Protein AF-A0A7V3I889-F1 (afdb_monomer)

Radius of gyration: 30.95 Å; Cα contacts (8 Å, |Δi|>4): 129; chains: 1; bounding box: 54×37×101 Å

pLDDT: mean 83.66, std 22.17, range [33.84, 98.81]

Mean predicted aligned error: 11.88 Å

Sequence (131 aa):
MIEKWLVLVAAGSLAAGACGRCAADSSVRYLRYKEGFVLELVKRVPGILNSQDPKTGRFGTGIWIVNDQHPMFALAVAWATKSSDNPYYHSHKVLDAIMAAGDALIEDADADGRWEFRKKDGSTWGQIYQP

Foldseek 3Di:
DDDDDDDDDDDDDDDDDPPVDPPPPPDPDPPCPVVVVLLVLQVCVVVLLVQADPVQLFHDDAPGDLCSLVSLVSLVCLCCDDDPSRPNPVPPSSVVSSVSSVVNQVVQADPVRWHFGADNVGDTDGTDNDD

Solvent-accessible surface area (backbone atoms only — not comparable to full-atom values): 8320 Å² total; per-residue (Å²): 135,88,76,89,90,86,85,84,88,82,87,83,87,83,88,83,78,90,70,74,78,83,69,78,86,85,75,87,66,80,78,56,49,64,60,56,46,47,52,56,49,54,70,43,48,64,61,55,61,71,50,37,40,91,87,58,27,39,37,69,73,82,63,79,39,60,69,40,47,56,65,41,55,58,45,49,50,43,29,70,43,84,50,97,78,33,89,39,42,75,29,63,75,51,50,54,52,39,50,34,33,49,52,39,50,61,71,64,31,47,98,87,66,28,29,68,45,52,46,82,86,72,52,72,79,52,76,38,88,62,114

Structure (mmCIF, N/CA/C/O backbone):
data_AF-A0A7V3I889-F1
#
_entry.id   AF-A0A7V3I889-F1
#
loop_
_atom_site.group_PDB
_atom_site.id
_atom_site.type_symbol
_atom_site.label_atom_id
_atom_site.label_alt_id
_atom_site.label_comp_id
_atom_site.label_asym_id
_atom_site.label_entity_id
_atom_site.label_seq_id
_atom_site.pdbx_PDB_ins_code
_atom_site.Cartn_x
_atom_site.Cartn_y
_atom_site.Cartn_z
_atom_site.occupancy
_atom_site.B_iso_or_equiv
_atom_site.auth_seq_id
_atom_site.auth_comp_id
_atom_site.auth_asym_id
_atom_site.auth_atom_id
_atom_site.pdbx_PDB_model_num
ATOM 1 N N . MET A 1 1 ? -33.506 6.669 84.843 1.00 36.41 1 MET A N 1
ATOM 2 C CA . MET A 1 1 ? -32.278 6.099 85.438 1.00 36.41 1 MET A CA 1
ATOM 3 C C . MET A 1 1 ? -31.172 6.306 84.415 1.00 36.41 1 MET A C 1
ATOM 5 O O . MET A 1 1 ? -31.279 5.725 83.349 1.00 36.41 1 MET A O 1
ATOM 9 N N . ILE A 1 2 ? -30.456 7.434 84.510 1.00 36.00 2 ILE A N 1
ATOM 10 C CA . ILE A 1 2 ? -29.100 7.571 85.104 1.00 36.00 2 ILE A CA 1
ATOM 11 C C . ILE A 1 2 ? -28.049 6.972 84.158 1.00 36.00 2 ILE A C 1
ATOM 13 O O . ILE A 1 2 ? -28.189 5.812 83.812 1.00 36.00 2 ILE A O 1
ATOM 17 N N . GLU A 1 3 ? -26.946 7.590 83.739 1.00 38.38 3 GLU A N 1
ATOM 18 C CA . GLU A 1 3 ? -26.351 8.938 83.724 1.00 38.38 3 GLU A CA 1
ATOM 19 C C . GLU A 1 3 ? -24.996 8.752 82.980 1.00 38.38 3 GLU A C 1
ATOM 21 O O . GLU A 1 3 ? -24.364 7.723 83.195 1.00 38.38 3 GLU A O 1
ATOM 26 N N . LYS A 1 4 ? -24.534 9.775 82.229 1.00 42.62 4 LYS A N 1
ATOM 27 C CA . LYS A 1 4 ? -23.117 10.205 82.028 1.00 42.62 4 LYS A CA 1
ATOM 28 C C . LYS A 1 4 ? -22.143 9.215 81.324 1.00 42.62 4 LYS A C 1
ATOM 30 O O . LYS A 1 4 ? -22.122 8.028 81.591 1.00 42.62 4 LYS A O 1
ATOM 35 N N . TRP A 1 5 ? -21.280 9.625 80.388 1.00 44.03 5 TRP A N 1
ATOM 36 C CA . TRP A 1 5 ? -20.281 10.688 80.531 1.00 44.03 5 TRP A CA 1
ATOM 37 C C . TRP A 1 5 ? -19.866 11.356 79.214 1.00 44.03 5 TRP A C 1
ATOM 39 O O . TRP A 1 5 ? -19.775 10.744 78.154 1.00 44.03 5 TRP A O 1
ATOM 49 N N . LEU A 1 6 ? -19.549 12.635 79.376 1.00 43.53 6 LEU A N 1
ATOM 50 C CA . LEU A 1 6 ? -18.974 13.595 78.450 1.00 43.53 6 LEU A CA 1
ATOM 51 C C . LEU A 1 6 ? -17.567 13.924 78.979 1.00 43.53 6 LEU A C 1
ATOM 53 O O . LEU A 1 6 ? -17.480 14.311 80.140 1.00 43.53 6 LEU A O 1
ATOM 57 N N . VAL A 1 7 ? -16.503 13.805 78.175 1.00 43.03 7 VAL A N 1
ATOM 58 C CA . VAL A 1 7 ? -15.194 14.475 78.391 1.00 43.03 7 VAL A CA 1
ATOM 59 C C . VAL A 1 7 ? -14.560 14.684 77.002 1.00 43.03 7 VAL A C 1
ATOM 61 O O . VAL A 1 7 ? -14.305 13.713 76.301 1.00 43.03 7 VAL A O 1
ATOM 64 N N . LEU A 1 8 ? -14.608 15.882 76.412 1.00 36.41 8 LEU A N 1
ATOM 65 C CA . LEU A 1 8 ? -13.705 17.044 76.548 1.00 36.41 8 LEU A CA 1
ATOM 66 C C . LEU A 1 8 ? -12.294 16.876 75.939 1.00 36.41 8 LEU A C 1
ATOM 68 O O . LEU A 1 8 ? -11.433 16.178 76.457 1.00 36.41 8 LEU A O 1
ATOM 72 N N . VAL A 1 9 ? -12.137 17.600 74.825 1.00 42.00 9 VAL A N 1
ATOM 73 C CA . VAL A 1 9 ? -10.972 18.252 74.198 1.00 42.00 9 VAL A CA 1
ATOM 74 C C . VAL A 1 9 ? -9.631 18.183 74.942 1.00 42.00 9 VAL A C 1
ATOM 76 O O . VAL A 1 9 ? -9.509 18.660 76.066 1.00 42.00 9 VAL A O 1
ATOM 79 N N . ALA A 1 10 ? -8.584 17.805 74.202 1.00 38.16 10 ALA A N 1
ATOM 80 C CA . ALA A 1 10 ? -7.236 18.334 74.390 1.00 38.16 10 ALA A CA 1
ATOM 81 C C . ALA A 1 10 ? -6.737 18.924 73.060 1.00 38.16 10 ALA A C 1
ATOM 83 O O . ALA A 1 10 ? -6.537 18.216 72.074 1.00 38.16 10 ALA A O 1
ATOM 84 N N . ALA A 1 11 ? -6.580 20.246 73.041 1.00 41.66 11 ALA A N 1
ATOM 85 C CA . ALA A 1 11 ? -5.790 20.969 72.059 1.00 41.66 11 ALA A CA 1
ATOM 86 C C . ALA A 1 11 ? -4.302 20.830 72.415 1.00 41.66 11 ALA A C 1
ATOM 88 O O . ALA A 1 11 ? -3.962 20.891 73.596 1.00 41.66 11 ALA A O 1
ATOM 89 N N . GLY A 1 12 ? -3.416 20.719 71.420 1.00 33.84 12 GLY A N 1
ATOM 90 C CA . GLY A 1 12 ? -1.988 20.929 71.669 1.00 33.84 12 GLY A CA 1
ATOM 91 C C . GLY A 1 12 ? -1.002 20.282 70.700 1.00 33.84 12 GLY A C 1
ATOM 92 O O . GLY A 1 12 ? -0.444 19.241 71.005 1.00 33.84 12 GLY A O 1
ATOM 93 N N . SER A 1 13 ? -0.674 21.042 69.652 1.00 40.75 13 SER A N 1
ATOM 94 C CA . SER A 1 13 ? 0.701 21.374 69.237 1.00 40.75 13 SER A CA 1
ATOM 95 C C . SER A 1 13 ? 1.572 20.458 68.349 1.00 40.75 13 SER A C 1
ATOM 97 O O . SER A 1 13 ? 1.946 19.348 68.702 1.00 40.75 13 SER A O 1
ATOM 99 N N . LEU A 1 14 ? 2.060 21.139 67.294 1.00 39.19 14 LEU A N 1
ATOM 100 C CA . LEU A 1 14 ? 3.416 21.152 66.711 1.00 39.19 14 LEU A CA 1
ATOM 101 C C . LEU A 1 14 ? 3.725 20.276 65.481 1.00 39.19 14 LEU A C 1
ATOM 103 O O . LEU A 1 14 ? 4.182 19.146 65.562 1.00 39.19 14 LEU A O 1
ATOM 107 N N . ALA A 1 15 ? 3.546 20.929 64.326 1.00 44.69 15 ALA A N 1
ATOM 108 C CA . ALA A 1 15 ? 4.579 21.231 63.328 1.00 44.69 15 ALA A CA 1
ATOM 109 C C . ALA A 1 15 ? 5.558 20.121 62.900 1.00 44.69 15 ALA A C 1
ATOM 111 O O . ALA A 1 15 ? 6.488 19.799 63.627 1.00 44.69 15 ALA A O 1
ATOM 112 N N . ALA A 1 16 ? 5.488 19.735 61.621 1.00 41.25 16 ALA A N 1
ATOM 113 C CA . ALA A 1 16 ? 6.670 19.640 60.759 1.00 41.25 16 ALA A CA 1
ATOM 114 C C . ALA A 1 16 ? 6.262 19.484 59.285 1.00 41.25 16 ALA A C 1
ATOM 116 O O . ALA A 1 16 ? 5.572 18.543 58.911 1.00 41.25 16 ALA A O 1
ATOM 117 N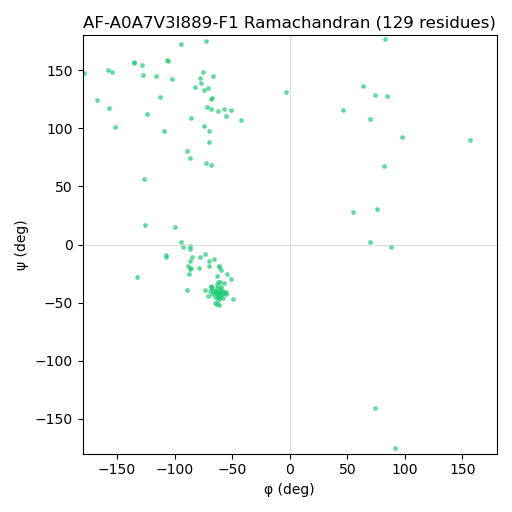 N . GLY A 1 17 ? 6.762 20.389 58.442 1.00 44.84 17 GLY A N 1
ATOM 118 C CA . GLY A 1 17 ? 7.111 20.048 57.066 1.00 44.84 17 GLY A CA 1
ATOM 119 C C . GLY A 1 17 ? 5.981 20.029 56.044 1.00 44.84 17 GLY A C 1
ATOM 120 O O . GLY A 1 17 ? 5.748 19.009 55.403 1.00 44.84 17 GLY A O 1
ATOM 121 N N . ALA A 1 18 ? 5.403 21.193 55.743 1.00 49.72 18 ALA A N 1
ATOM 122 C CA . ALA A 1 18 ? 4.924 21.448 54.386 1.00 49.72 18 ALA A CA 1
ATOM 123 C C . ALA A 1 18 ? 6.135 21.566 53.436 1.00 49.72 18 ALA A C 1
ATOM 125 O O . ALA A 1 18 ? 6.445 22.634 52.921 1.00 49.72 18 ALA A O 1
ATOM 126 N N . CYS A 1 19 ? 6.846 20.458 53.209 1.00 43.41 19 CYS A N 1
ATOM 127 C CA . CYS A 1 19 ? 7.637 20.285 52.000 1.00 43.41 19 CYS A CA 1
ATOM 128 C C . CYS A 1 19 ? 6.674 19.703 50.965 1.00 43.41 19 CYS A C 1
ATOM 130 O O . CYS A 1 19 ? 6.632 18.499 50.707 1.00 43.41 19 CYS A O 1
ATOM 132 N N . GLY A 1 20 ? 5.791 20.573 50.466 1.00 45.19 20 GLY A N 1
ATOM 133 C CA . GLY A 1 20 ? 4.980 20.275 49.299 1.00 45.19 20 GLY A CA 1
ATOM 134 C C . GLY A 1 20 ? 5.939 19.900 48.182 1.00 45.19 20 GLY A C 1
ATOM 135 O O . GLY A 1 20 ? 6.738 20.721 47.744 1.00 45.19 20 GLY A O 1
ATOM 136 N N . ARG A 1 21 ? 5.913 18.620 47.815 1.00 48.75 21 ARG A N 1
ATOM 137 C CA . ARG A 1 21 ? 6.711 18.013 46.755 1.00 48.75 21 ARG A CA 1
ATOM 138 C C . ARG A 1 21 ? 6.758 18.935 45.535 1.00 48.75 21 ARG A C 1
ATOM 140 O O . ARG A 1 21 ? 5.803 18.982 44.767 1.00 48.75 21 ARG A O 1
ATOM 147 N N . CYS A 1 22 ? 7.903 19.563 45.289 1.00 46.38 22 CYS A N 1
ATOM 148 C CA . CYS A 1 22 ? 8.313 19.901 43.933 1.00 46.38 22 CYS A CA 1
ATOM 149 C C . CYS A 1 22 ? 8.721 18.589 43.250 1.00 46.38 22 CYS A C 1
ATOM 151 O O . CYS A 1 22 ? 9.900 18.311 43.053 1.00 46.38 22 CYS A O 1
ATOM 153 N N . ALA A 1 23 ? 7.741 17.730 42.961 1.00 52.78 23 ALA A N 1
ATOM 154 C CA . ALA A 1 23 ? 7.938 16.680 41.980 1.00 52.78 23 ALA A CA 1
ATOM 155 C C . ALA A 1 23 ? 7.898 17.382 40.625 1.00 52.78 23 ALA A C 1
ATOM 157 O O . ALA A 1 23 ? 6.837 17.791 40.160 1.00 52.78 23 ALA A O 1
ATOM 158 N N . ALA A 1 24 ? 9.076 17.604 40.050 1.00 49.84 24 ALA A N 1
ATOM 159 C CA . ALA A 1 24 ? 9.201 18.015 38.667 1.00 49.84 24 ALA A CA 1
ATOM 160 C C . ALA A 1 24 ? 8.385 17.045 37.796 1.00 49.84 24 ALA A C 1
ATOM 162 O O . ALA A 1 24 ? 8.676 15.848 37.760 1.00 49.84 24 ALA A O 1
ATOM 163 N N . ASP A 1 25 ? 7.346 17.557 37.133 1.00 53.47 25 ASP A N 1
ATOM 164 C CA . ASP A 1 25 ? 6.580 16.820 36.134 1.00 53.47 25 ASP A CA 1
ATOM 165 C C . ASP A 1 25 ? 7.448 16.625 34.886 1.00 53.47 25 ASP A C 1
ATOM 167 O O . ASP A 1 25 ? 7.475 17.439 33.965 1.00 53.47 25 ASP A O 1
ATOM 171 N N . SER A 1 26 ? 8.216 15.543 34.887 1.00 54.47 26 SER A N 1
ATOM 172 C CA . SER A 1 26 ? 8.953 15.046 33.726 1.00 54.47 26 SER A CA 1
ATOM 173 C C . SER A 1 26 ? 8.224 13.880 33.045 1.00 54.47 26 SER A C 1
ATOM 175 O O . SER A 1 26 ? 8.815 13.177 32.226 1.00 54.47 26 SER A O 1
ATOM 177 N N . SER A 1 27 ? 6.938 13.660 33.360 1.00 54.75 27 SER A N 1
ATOM 178 C CA . SER A 1 27 ? 6.250 12.391 33.086 1.00 54.75 27 SER A CA 1
ATOM 179 C C . SER A 1 27 ? 5.219 12.391 31.947 1.00 54.75 27 SER A C 1
ATOM 181 O O . SER A 1 27 ? 4.808 11.310 31.531 1.00 54.75 27 SER A O 1
ATOM 183 N N . VAL A 1 28 ? 4.818 13.526 31.353 1.00 54.16 28 VAL A N 1
ATOM 184 C CA . VAL A 1 28 ? 3.613 13.533 30.481 1.00 54.16 28 VAL A CA 1
ATOM 185 C C . VAL A 1 28 ? 3.818 14.111 29.072 1.00 54.16 28 VAL A C 1
ATOM 187 O O . VAL A 1 28 ? 3.091 14.995 28.627 1.00 54.16 28 VAL A O 1
ATOM 190 N N . ARG A 1 29 ? 4.763 13.574 28.290 1.00 54.22 29 ARG A N 1
ATOM 191 C CA . ARG A 1 29 ? 4.696 13.693 26.806 1.00 54.22 29 ARG A CA 1
ATOM 192 C C . ARG A 1 29 ? 4.946 12.397 26.048 1.00 54.22 29 ARG A C 1
ATOM 194 O O . ARG A 1 29 ? 4.385 12.217 24.974 1.00 54.22 29 ARG A O 1
ATOM 201 N N . TYR A 1 30 ? 5.721 11.472 26.606 1.00 53.47 30 TYR A N 1
ATOM 202 C CA . TYR A 1 30 ? 6.128 10.264 25.882 1.00 53.47 30 TYR A CA 1
ATOM 203 C C . TYR A 1 30 ? 5.035 9.177 25.815 1.00 53.47 30 TYR A C 1
ATOM 205 O O . TYR A 1 30 ? 5.056 8.333 24.924 1.00 53.47 30 TYR A O 1
ATOM 213 N N . LEU A 1 31 ? 4.036 9.219 26.707 1.00 55.50 31 LEU A N 1
ATOM 214 C CA . LEU A 1 31 ? 2.983 8.193 26.792 1.00 55.50 31 LEU A CA 1
ATOM 215 C C . LEU A 1 31 ? 1.780 8.435 25.858 1.00 55.50 31 LEU A C 1
ATOM 217 O O . LEU A 1 31 ? 1.106 7.482 25.494 1.00 55.50 31 LEU A O 1
ATOM 221 N N . ARG A 1 32 ? 1.554 9.673 25.393 1.00 66.50 32 ARG A N 1
ATOM 222 C CA . ARG A 1 32 ? 0.433 10.035 24.491 1.00 66.50 32 ARG A CA 1
ATOM 223 C C . ARG A 1 32 ? 0.742 9.833 23.004 1.00 66.50 32 ARG A C 1
ATOM 225 O O . ARG A 1 32 ? -0.157 9.891 22.170 1.00 66.50 32 ARG A O 1
ATOM 232 N N . TYR A 1 33 ? 2.016 9.651 22.643 1.00 80.69 33 TYR A N 1
ATOM 233 C CA . TYR A 1 33 ? 2.421 9.608 21.235 1.00 80.69 33 TYR A CA 1
ATOM 234 C C . TYR A 1 33 ? 1.796 8.422 20.498 1.00 80.69 33 TYR A C 1
ATOM 236 O O . TYR A 1 33 ? 1.323 8.585 19.381 1.00 80.69 33 TYR A O 1
ATOM 244 N N . LYS A 1 34 ? 1.748 7.243 21.132 1.00 80.44 34 LYS A N 1
ATOM 245 C CA . LYS A 1 34 ? 1.188 6.032 20.513 1.00 80.44 34 LYS A CA 1
ATOM 246 C C . LYS A 1 34 ? -0.306 6.174 20.214 1.00 80.44 34 LYS A C 1
ATOM 248 O O . LYS A 1 34 ? -0.747 5.769 19.147 1.00 80.44 34 LYS A O 1
ATOM 253 N N . GLU A 1 35 ? -1.060 6.784 21.122 1.00 81.94 35 GLU A N 1
ATOM 254 C CA . GLU A 1 35 ? -2.498 7.042 20.960 1.00 81.94 35 GLU A CA 1
ATOM 255 C C . GLU A 1 35 ? -2.744 8.025 19.807 1.00 81.94 35 GLU A C 1
ATOM 257 O O . GLU A 1 35 ? -3.496 7.730 18.878 1.00 81.94 35 GLU A O 1
ATOM 262 N N . GLY A 1 36 ? -2.031 9.159 19.808 1.00 89.56 36 GLY A N 1
ATOM 263 C CA . GLY A 1 36 ? -2.097 10.130 18.714 1.00 89.56 36 GLY A CA 1
ATOM 264 C C . GLY A 1 36 ? -1.654 9.540 17.372 1.00 89.56 36 GLY A C 1
ATOM 265 O O . GLY A 1 36 ? -2.270 9.810 16.344 1.00 89.56 36 GLY A O 1
ATOM 266 N N . PHE A 1 37 ? -0.632 8.684 17.380 1.00 92.19 37 PHE A N 1
ATOM 267 C CA . PHE A 1 37 ? -0.152 7.986 16.192 1.00 92.19 37 PHE A CA 1
ATOM 268 C C . PHE A 1 37 ? -1.220 7.065 15.594 1.00 92.19 37 PHE A C 1
ATOM 270 O O . PHE A 1 37 ? -1.426 7.109 14.385 1.00 92.19 37 PHE A O 1
ATOM 277 N N . VAL A 1 38 ? -1.924 6.269 16.408 1.00 94.38 38 VAL A N 1
ATOM 278 C CA . VAL A 1 38 ? -2.986 5.373 15.915 1.00 94.38 38 VAL A CA 1
ATOM 279 C C . VAL A 1 38 ? -4.106 6.169 15.247 1.00 94.38 38 VAL A C 1
ATOM 281 O O . VAL A 1 38 ? -4.535 5.808 14.153 1.00 94.38 38 VAL A O 1
ATOM 284 N N . LEU A 1 39 ? -4.531 7.284 15.847 1.00 95.12 39 LEU A N 1
ATOM 285 C CA . LEU A 1 39 ? -5.552 8.153 15.257 1.00 95.12 39 LEU A CA 1
ATOM 286 C C . LEU A 1 39 ? -5.114 8.715 13.898 1.00 95.12 39 LEU A C 1
ATOM 288 O O . LEU A 1 39 ? -5.883 8.689 12.936 1.00 95.12 39 LEU A O 1
ATOM 292 N N . GLU A 1 40 ? -3.877 9.200 13.793 1.00 96.00 40 GLU A N 1
ATOM 293 C CA . GLU A 1 40 ? -3.341 9.724 12.532 1.00 96.00 40 GLU A CA 1
ATOM 294 C C . GLU A 1 40 ? -3.123 8.629 11.479 1.00 96.00 40 GLU A C 1
ATOM 296 O O . GLU A 1 40 ? -3.373 8.856 10.293 1.00 96.00 40 GLU A O 1
ATOM 301 N N . LEU A 1 41 ? -2.721 7.427 11.897 1.00 97.00 41 LEU A N 1
ATOM 302 C CA . LEU A 1 41 ? -2.602 6.267 11.020 1.00 97.00 41 LEU A CA 1
ATOM 303 C C . LEU A 1 41 ? -3.962 5.905 10.416 1.00 97.00 41 LEU A C 1
ATOM 305 O O . LEU A 1 41 ? -4.094 5.839 9.194 1.00 97.00 41 LEU A O 1
ATOM 309 N N . VAL A 1 42 ? -4.986 5.743 11.258 1.00 98.00 42 VAL A N 1
ATOM 310 C CA . VAL A 1 42 ? -6.356 5.385 10.854 1.00 98.00 42 VAL A CA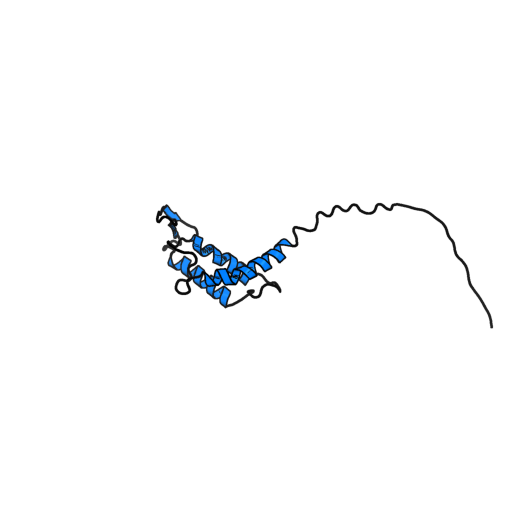 1
ATOM 311 C C . VAL A 1 42 ? -6.926 6.388 9.854 1.00 98.00 42 VAL A C 1
ATOM 313 O O . VAL A 1 42 ? -7.525 5.982 8.856 1.00 98.00 42 VAL A O 1
ATOM 316 N N . LYS A 1 43 ? -6.687 7.690 10.060 1.00 98.31 43 LYS A N 1
ATOM 317 C CA . LYS A 1 43 ? -7.103 8.746 9.122 1.00 98.31 43 LYS A CA 1
ATOM 318 C C . LYS A 1 43 ? -6.475 8.598 7.732 1.00 98.31 43 LYS A C 1
ATOM 320 O O . LYS A 1 43 ? -7.103 8.973 6.745 1.00 98.31 43 LYS A O 1
ATOM 325 N N . ARG A 1 44 ? -5.249 8.074 7.635 1.00 98.25 44 ARG A N 1
ATOM 326 C CA . ARG A 1 44 ? -4.507 7.952 6.367 1.00 98.25 44 ARG A CA 1
ATOM 327 C C . ARG A 1 44 ? -4.802 6.669 5.598 1.00 98.25 44 ARG A C 1
ATOM 329 O O . ARG A 1 44 ? -4.671 6.682 4.375 1.00 98.25 44 ARG A O 1
ATOM 336 N N . VAL A 1 45 ? -5.225 5.595 6.271 1.00 98.62 45 VAL A N 1
ATOM 337 C CA . VAL A 1 45 ? -5.487 4.285 5.640 1.00 98.62 45 VAL A CA 1
ATOM 338 C C . VAL A 1 45 ? -6.370 4.381 4.384 1.00 98.62 45 VAL A C 1
ATOM 340 O O . VAL A 1 45 ? -5.959 3.828 3.366 1.00 98.62 45 VAL A O 1
ATOM 343 N N . PRO A 1 46 ? -7.510 5.107 4.359 1.00 98.69 46 PRO A N 1
ATOM 344 C CA . PRO A 1 46 ? -8.322 5.220 3.143 1.00 98.69 46 PRO A CA 1
ATOM 345 C C . PRO A 1 46 ? -7.564 5.812 1.953 1.00 98.69 46 PRO A C 1
ATOM 347 O O . PRO A 1 46 ? -7.713 5.338 0.831 1.00 98.69 46 PRO A O 1
ATOM 350 N N . GLY A 1 47 ? -6.731 6.828 2.196 1.00 98.56 47 GLY A N 1
ATOM 351 C CA . GLY A 1 47 ? -5.919 7.455 1.154 1.00 98.56 47 GLY A CA 1
ATOM 352 C C . GLY A 1 47 ? -4.859 6.506 0.604 1.00 98.56 47 GLY A C 1
ATOM 353 O O . GLY A 1 47 ? -4.663 6.452 -0.606 1.00 98.56 47 GLY A O 1
ATOM 354 N N . ILE A 1 48 ? -4.230 5.717 1.480 1.00 98.50 48 ILE A N 1
ATOM 355 C CA . ILE A 1 48 ? -3.260 4.698 1.070 1.00 98.50 48 ILE A CA 1
ATOM 356 C C . ILE A 1 48 ? -3.953 3.635 0.215 1.00 98.50 48 ILE A C 1
ATOM 358 O O . ILE A 1 48 ? -3.517 3.398 -0.906 1.00 98.50 48 ILE A O 1
ATOM 362 N N . LEU A 1 49 ? -5.068 3.064 0.684 1.00 98.69 49 LEU A N 1
ATOM 363 C CA . LEU A 1 49 ? -5.820 2.049 -0.065 1.00 98.69 49 LEU A CA 1
ATOM 364 C C . LEU A 1 49 ? -6.258 2.555 -1.447 1.00 98.69 49 LEU A C 1
ATOM 366 O O . LEU A 1 49 ? -6.144 1.832 -2.427 1.00 98.69 49 LEU A O 1
ATOM 370 N N . ASN A 1 50 ? -6.714 3.806 -1.542 1.00 98.44 50 ASN A N 1
ATOM 371 C CA . ASN A 1 50 ? -7.142 4.400 -2.812 1.00 98.44 50 ASN A CA 1
ATOM 372 C C . ASN A 1 50 ? -5.987 4.685 -3.787 1.00 98.44 50 ASN A C 1
ATOM 374 O O . ASN A 1 50 ? -6.238 4.888 -4.971 1.00 98.44 50 ASN A O 1
ATOM 378 N N . SER A 1 51 ? -4.744 4.749 -3.299 1.00 98.31 51 SER A N 1
ATOM 379 C CA . SER A 1 51 ? -3.556 4.944 -4.140 1.00 98.31 51 SER A CA 1
ATOM 380 C C 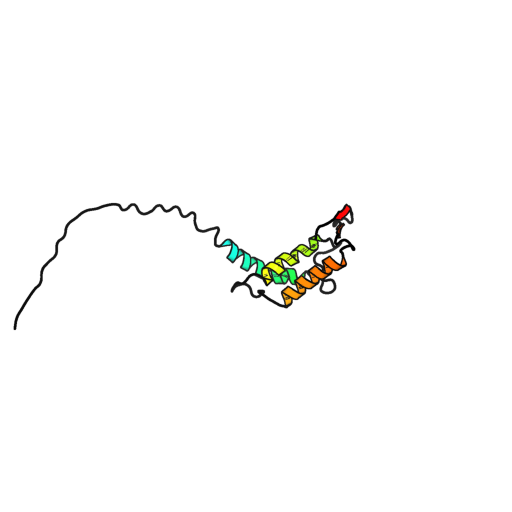. SER A 1 51 ? -3.005 3.651 -4.742 1.00 98.31 51 SER A C 1
ATOM 382 O O . SER A 1 51 ? -2.134 3.722 -5.606 1.00 98.31 51 SER A O 1
ATOM 384 N N . GLN A 1 52 ? -3.483 2.488 -4.287 1.00 98.56 52 GLN A N 1
ATOM 385 C CA . GLN A 1 52 ? -3.075 1.204 -4.843 1.00 98.56 52 GLN A CA 1
ATOM 386 C C . GLN A 1 52 ? -3.736 0.992 -6.205 1.00 98.56 52 GLN A C 1
ATOM 388 O O . GLN A 1 52 ? -4.948 1.161 -6.348 1.00 98.56 52 GLN A O 1
ATOM 393 N N . ASP A 1 53 ? -2.959 0.567 -7.196 1.00 98.06 53 ASP A N 1
ATOM 394 C CA . ASP A 1 53 ? -3.506 0.042 -8.438 1.00 98.06 53 ASP A CA 1
ATOM 395 C C . ASP A 1 53 ? -4.201 -1.304 -8.149 1.00 98.06 53 ASP A C 1
ATOM 397 O O . ASP A 1 53 ? -3.534 -2.270 -7.761 1.00 98.06 53 ASP A O 1
ATOM 401 N N . PRO A 1 54 ? -5.527 -1.416 -8.351 1.00 96.38 54 PRO A N 1
ATOM 402 C CA . PRO A 1 54 ? -6.278 -2.621 -8.010 1.00 96.38 54 PRO A CA 1
ATOM 403 C C . PRO A 1 54 ? -5.971 -3.819 -8.919 1.00 96.38 54 PRO A C 1
ATOM 405 O O . PRO A 1 54 ? -6.381 -4.931 -8.601 1.00 96.38 54 PRO A O 1
ATOM 408 N N . LYS A 1 55 ? -5.311 -3.614 -10.065 1.00 96.75 55 LYS A N 1
ATOM 409 C CA . LYS A 1 55 ? -4.958 -4.692 -10.998 1.00 96.75 55 LYS A CA 1
ATOM 410 C C . LYS A 1 55 ? -3.610 -5.311 -10.677 1.00 96.75 55 LYS A C 1
ATOM 412 O O . LYS A 1 55 ? -3.449 -6.511 -10.846 1.00 96.75 55 LYS A O 1
ATOM 417 N N . THR A 1 56 ? -2.649 -4.483 -10.281 1.00 97.56 56 THR A N 1
ATOM 418 C CA . THR A 1 56 ? -1.254 -4.908 -10.093 1.00 97.56 56 THR A CA 1
ATOM 419 C C . THR A 1 56 ? -0.850 -4.982 -8.626 1.00 97.56 56 THR A C 1
ATOM 421 O O . THR A 1 56 ? 0.242 -5.443 -8.329 1.00 97.56 56 THR A O 1
ATOM 424 N N . GLY A 1 57 ? -1.670 -4.463 -7.705 1.00 98.12 57 GLY A N 1
ATOM 425 C CA . GLY A 1 57 ? -1.298 -4.315 -6.298 1.00 98.12 57 GLY A CA 1
ATOM 426 C C . GLY A 1 57 ? -0.225 -3.248 -6.059 1.00 98.12 57 GLY A C 1
ATOM 427 O O . GLY A 1 57 ? 0.190 -3.040 -4.918 1.00 98.12 57 GLY A O 1
ATOM 428 N N . ARG A 1 58 ? 0.226 -2.549 -7.111 1.00 98.25 58 ARG A N 1
ATOM 429 C CA . ARG A 1 58 ? 1.311 -1.573 -7.031 1.00 98.25 58 ARG A CA 1
ATOM 430 C C . ARG A 1 58 ? 0.860 -0.256 -6.426 1.00 98.25 58 ARG A C 1
ATOM 432 O O . ARG A 1 58 ? -0.200 0.269 -6.747 1.00 98.25 58 ARG A O 1
ATOM 439 N N . PHE A 1 59 ? 1.717 0.301 -5.585 1.00 98.38 59 PHE A N 1
ATOM 440 C CA . PHE A 1 59 ? 1.648 1.695 -5.167 1.00 98.38 59 PHE A CA 1
ATOM 441 C C . PHE A 1 59 ? 2.553 2.569 -6.046 1.00 98.38 59 PHE A C 1
ATOM 443 O O . PHE A 1 59 ? 3.347 2.070 -6.845 1.00 98.38 59 PHE A O 1
ATOM 450 N N . GLY A 1 60 ? 2.460 3.886 -5.857 1.00 95.69 60 GLY A N 1
ATOM 451 C CA . GLY A 1 60 ? 3.284 4.863 -6.562 1.00 95.69 60 GLY A CA 1
ATOM 452 C C . GLY A 1 60 ? 2.753 5.223 -7.950 1.00 95.69 60 GLY A C 1
ATOM 453 O O . GLY A 1 60 ? 1.736 4.724 -8.420 1.00 95.69 60 GLY A O 1
ATOM 454 N N . THR A 1 61 ? 3.441 6.156 -8.602 1.00 94.06 61 THR A N 1
ATOM 455 C CA . THR A 1 61 ? 3.079 6.663 -9.933 1.00 94.06 61 THR A CA 1
ATOM 456 C C . THR A 1 61 ? 4.311 6.761 -10.827 1.00 94.06 61 THR A C 1
ATOM 458 O O . THR A 1 61 ? 5.433 6.931 -10.333 1.00 94.06 61 THR A O 1
ATOM 461 N N . GLY A 1 62 ? 4.097 6.734 -12.145 1.00 94.19 62 GLY A N 1
ATOM 462 C CA . GLY A 1 62 ? 5.168 6.816 -13.139 1.00 94.19 62 GLY A CA 1
ATOM 463 C C . GLY A 1 62 ? 5.970 5.518 -13.227 1.00 94.19 62 GLY A C 1
ATOM 464 O O . GLY A 1 62 ? 5.399 4.434 -13.152 1.00 94.19 62 GLY A O 1
ATOM 465 N N . ILE A 1 63 ? 7.292 5.629 -13.392 1.00 95.31 63 ILE A N 1
ATOM 466 C CA . ILE A 1 63 ? 8.198 4.472 -13.361 1.00 95.31 63 ILE A CA 1
ATOM 467 C C . ILE A 1 63 ? 8.110 3.839 -11.976 1.00 95.31 63 ILE A C 1
ATOM 469 O O . ILE A 1 63 ? 8.476 4.476 -10.989 1.00 95.31 63 ILE A O 1
ATOM 473 N N . TRP A 1 64 ? 7.609 2.613 -11.898 1.00 96.50 64 TRP A N 1
ATOM 474 C CA . TRP A 1 64 ? 7.494 1.899 -10.633 1.00 96.50 64 TRP A CA 1
ATOM 475 C C . TRP A 1 64 ? 8.879 1.489 -10.121 1.00 96.50 64 TRP A C 1
ATOM 477 O O . TRP A 1 64 ? 9.717 1.003 -10.885 1.00 96.50 64 TRP A O 1
ATOM 487 N N . ILE A 1 65 ? 9.119 1.712 -8.832 1.00 95.69 65 ILE A N 1
ATOM 488 C CA . ILE A 1 65 ? 10.336 1.302 -8.128 1.00 95.69 65 ILE A CA 1
ATOM 489 C C . ILE A 1 65 ? 9.944 0.533 -6.873 1.00 95.69 65 ILE A C 1
ATOM 491 O O . ILE A 1 65 ? 8.883 0.776 -6.307 1.00 95.69 65 ILE A O 1
ATOM 495 N N . VAL A 1 66 ? 10.829 -0.335 -6.396 1.00 95.19 66 VAL A N 1
ATOM 496 C CA . VAL A 1 66 ? 10.539 -1.229 -5.269 1.00 95.19 66 VAL A CA 1
ATOM 497 C C . VAL A 1 66 ? 10.065 -0.477 -4.009 1.00 95.19 66 VAL A C 1
ATOM 499 O O . VAL A 1 66 ? 9.007 -0.782 -3.460 1.00 95.19 66 VAL A O 1
ATOM 502 N N . ASN A 1 67 ? 10.711 0.653 -3.692 1.00 95.06 67 ASN A N 1
ATOM 503 C CA . ASN A 1 67 ? 10.340 1.531 -2.576 1.00 95.06 67 ASN A CA 1
ATOM 504 C C . ASN A 1 67 ? 8.928 2.133 -2.674 1.00 95.06 67 ASN A C 1
ATOM 506 O O . ASN A 1 67 ? 8.402 2.609 -1.663 1.00 95.06 67 ASN A O 1
ATOM 510 N N . ASP A 1 68 ? 8.302 2.160 -3.859 1.00 97.12 68 ASP A N 1
ATOM 511 C CA . ASP A 1 68 ? 6.916 2.620 -3.975 1.00 97.12 68 ASP A CA 1
ATOM 512 C C . ASP A 1 68 ? 5.980 1.765 -3.118 1.00 97.12 68 ASP A C 1
ATOM 514 O O . ASP A 1 68 ? 4.926 2.251 -2.729 1.00 97.12 68 ASP A O 1
ATOM 518 N N . GLN A 1 69 ? 6.375 0.535 -2.778 1.00 97.56 69 GLN A N 1
ATOM 519 C CA . GLN A 1 69 ? 5.593 -0.410 -1.989 1.00 97.56 69 GLN A CA 1
ATOM 520 C C . GLN A 1 69 ? 5.585 -0.153 -0.479 1.00 97.56 69 GLN A C 1
ATOM 522 O O . GLN A 1 69 ? 4.746 -0.704 0.234 1.00 97.56 69 GLN A O 1
ATOM 527 N N . HIS A 1 70 ? 6.440 0.739 0.030 1.00 97.06 70 HIS A N 1
ATOM 528 C CA . HIS A 1 70 ? 6.500 1.074 1.458 1.00 97.06 70 HIS A CA 1
ATOM 529 C C . HIS A 1 70 ? 5.158 1.454 2.125 1.00 97.06 70 HIS A C 1
ATOM 531 O O . HIS A 1 70 ? 5.013 1.178 3.322 1.00 97.06 70 HIS A O 1
ATOM 537 N N . PRO A 1 71 ? 4.152 2.049 1.442 1.00 98.12 71 PRO A N 1
ATOM 538 C CA . PRO A 1 71 ? 2.839 2.276 2.038 1.00 98.12 71 PRO A CA 1
ATOM 539 C C . PRO A 1 71 ? 2.185 1.005 2.600 1.00 98.12 71 PRO A C 1
ATOM 541 O O . PRO A 1 71 ? 1.421 1.111 3.564 1.00 98.12 71 PRO A O 1
ATOM 544 N N . MET A 1 72 ? 2.533 -0.189 2.094 1.00 98.00 72 MET A N 1
ATOM 545 C CA . MET A 1 72 ? 2.056 -1.458 2.654 1.00 98.00 72 MET A CA 1
ATOM 546 C C . MET A 1 72 ? 2.407 -1.607 4.139 1.00 98.00 72 MET A C 1
ATOM 548 O O . MET A 1 72 ? 1.628 -2.175 4.898 1.00 98.00 72 MET A O 1
ATOM 552 N N . PHE A 1 73 ? 3.544 -1.067 4.593 1.00 98.12 73 PHE A N 1
ATOM 553 C CA . PHE A 1 73 ?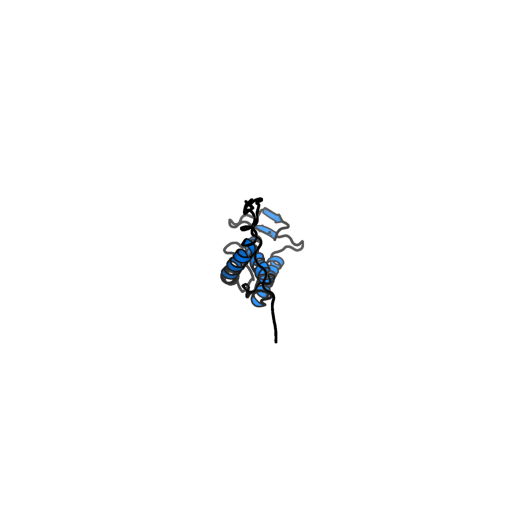 3.960 -1.190 5.990 1.00 98.12 73 PHE A CA 1
ATOM 554 C C . PHE A 1 73 ? 3.043 -0.399 6.922 1.00 98.12 73 PHE A C 1
ATOM 556 O O . PHE A 1 73 ? 2.710 -0.871 8.007 1.00 98.12 73 PHE A O 1
ATOM 563 N N . ALA A 1 74 ? 2.563 0.771 6.494 1.00 98.12 74 ALA A N 1
ATOM 564 C CA . ALA A 1 74 ? 1.564 1.517 7.255 1.00 98.12 74 ALA A CA 1
ATOM 565 C C . ALA A 1 74 ? 0.237 0.742 7.336 1.00 98.12 74 ALA A C 1
ATOM 567 O O . ALA A 1 74 ? -0.371 0.678 8.406 1.00 98.12 74 ALA A O 1
ATOM 568 N N . LEU A 1 75 ? -0.177 0.095 6.239 1.00 98.75 75 LEU A N 1
ATOM 569 C CA . LEU A 1 75 ? -1.338 -0.798 6.241 1.00 98.75 75 LEU A CA 1
ATOM 570 C C . LEU A 1 75 ? -1.132 -1.988 7.186 1.00 98.75 75 LEU A C 1
ATOM 572 O O . LEU A 1 75 ? -2.036 -2.306 7.952 1.00 98.75 75 LEU A O 1
ATOM 576 N N . ALA A 1 76 ? 0.056 -2.594 7.204 1.00 98.62 76 ALA A N 1
ATOM 577 C CA . ALA A 1 76 ? 0.383 -3.703 8.098 1.00 98.62 76 ALA A CA 1
ATOM 578 C C . ALA A 1 76 ? 0.319 -3.291 9.576 1.00 98.62 76 ALA A C 1
ATOM 580 O O . ALA A 1 76 ? -0.260 -4.010 10.392 1.00 98.62 76 ALA A O 1
ATOM 581 N N . VAL A 1 77 ? 0.823 -2.102 9.927 1.00 98.19 77 VAL A N 1
ATOM 582 C CA . VAL A 1 77 ? 0.676 -1.561 11.288 1.00 98.19 77 VAL A CA 1
ATOM 583 C C . VAL A 1 77 ? -0.799 -1.330 11.622 1.00 98.19 77 VAL A C 1
ATOM 585 O O . VAL A 1 77 ? -1.235 -1.693 12.716 1.00 98.19 77 VAL A O 1
ATOM 588 N N . ALA A 1 78 ? -1.588 -0.775 10.697 1.00 98.38 78 ALA A N 1
ATOM 589 C CA . ALA A 1 78 ? -3.023 -0.583 10.902 1.00 98.38 78 ALA A CA 1
ATOM 590 C C . ALA A 1 78 ? -3.759 -1.925 11.060 1.00 98.38 78 ALA A C 1
ATOM 592 O O . ALA A 1 78 ? -4.647 -2.044 11.897 1.00 98.38 78 ALA A O 1
ATOM 593 N N . TRP A 1 79 ? -3.364 -2.958 10.322 1.00 98.81 79 TRP A N 1
ATOM 594 C CA . TRP A 1 79 ? -3.954 -4.288 10.430 1.00 98.81 79 TRP A CA 1
ATOM 595 C C . TRP A 1 79 ? -3.609 -4.980 11.756 1.00 98.81 79 TRP A C 1
ATOM 597 O O . TRP A 1 79 ? -4.475 -5.600 12.370 1.00 98.81 79 TRP A O 1
ATOM 607 N N . ALA A 1 80 ? -2.370 -4.847 12.236 1.00 98.31 80 ALA A N 1
ATOM 608 C CA . ALA A 1 80 ? -1.874 -5.567 13.412 1.00 98.31 80 ALA A CA 1
ATOM 609 C C . ALA A 1 80 ? -2.121 -4.854 14.757 1.00 98.31 80 ALA A C 1
ATOM 611 O O . ALA A 1 80 ? -2.045 -5.480 15.816 1.00 98.31 80 ALA A O 1
ATOM 612 N N . THR A 1 81 ? -2.391 -3.545 14.760 1.00 96.62 81 THR A N 1
ATOM 613 C CA . THR A 1 81 ? -2.469 -2.767 16.008 1.00 96.62 81 THR A CA 1
ATOM 614 C C . THR A 1 81 ? -3.858 -2.829 16.635 1.00 96.62 81 THR A C 1
ATOM 616 O O . THR A 1 81 ? -4.793 -2.180 16.168 1.00 96.62 81 THR A O 1
ATOM 619 N N . LYS A 1 82 ? -3.997 -3.542 17.755 1.00 96.44 82 LYS A N 1
ATOM 620 C CA . LYS A 1 82 ? -5.242 -3.561 18.533 1.00 96.44 82 LYS A CA 1
ATOM 621 C C . LYS A 1 82 ? -5.458 -2.225 19.256 1.00 96.44 82 LYS A C 1
ATOM 623 O O . LYS A 1 82 ? -4.668 -1.858 20.120 1.00 96.44 82 LYS A O 1
ATOM 628 N N . SER A 1 83 ? -6.547 -1.528 18.940 1.00 94.94 83 SER A N 1
ATOM 629 C CA . SER A 1 83 ? -6.998 -0.309 19.626 1.00 94.94 83 SER A CA 1
ATOM 630 C C . SER A 1 83 ? -8.496 -0.109 19.394 1.00 94.94 83 SER A C 1
ATOM 632 O O . SER A 1 83 ? -9.002 -0.498 18.344 1.00 94.94 83 SER A O 1
ATOM 634 N N . SER A 1 84 ? -9.202 0.520 20.338 1.00 94.88 84 SER A N 1
ATOM 635 C CA . SER A 1 84 ? -10.601 0.935 20.148 1.00 94.88 84 SER A CA 1
ATOM 636 C C . SER A 1 84 ? -10.764 1.970 19.035 1.00 94.88 84 SER A C 1
ATOM 638 O O . SER A 1 84 ? -11.811 2.020 18.399 1.00 94.88 84 SER A O 1
ATOM 640 N N . ASP A 1 85 ? -9.721 2.760 18.777 1.00 95.31 85 ASP A N 1
ATOM 641 C CA . ASP A 1 85 ? -9.728 3.808 17.754 1.00 95.31 85 ASP A CA 1
ATOM 642 C C . ASP A 1 85 ? -9.338 3.288 16.363 1.00 95.31 85 ASP A C 1
ATOM 644 O O . ASP A 1 85 ? -9.349 4.044 15.393 1.00 95.31 85 ASP A O 1
ATOM 648 N N . ASN A 1 86 ? -8.963 2.007 16.254 1.00 97.69 86 ASN A N 1
ATOM 649 C CA . ASN A 1 86 ? -8.494 1.406 15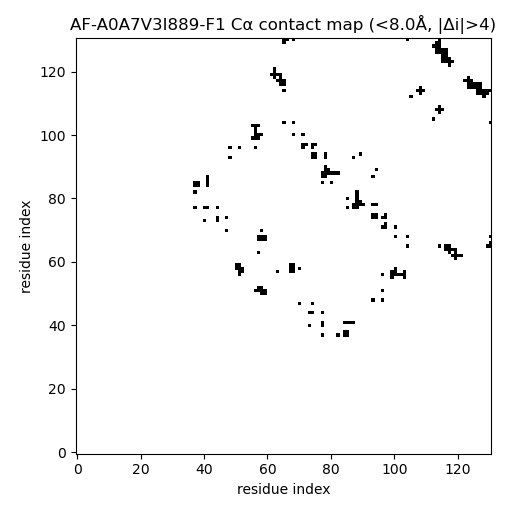.014 1.00 97.69 86 ASN A CA 1
ATOM 650 C C . ASN A 1 86 ? -9.510 0.406 14.435 1.00 97.69 86 ASN A C 1
ATOM 652 O O . ASN A 1 86 ? -9.496 -0.768 14.813 1.00 97.69 86 ASN A O 1
ATOM 656 N N . PRO A 1 87 ? -10.338 0.817 13.459 1.00 98.06 87 PRO A N 1
ATOM 657 C CA . PRO A 1 87 ? -11.306 -0.072 12.820 1.00 98.06 87 PRO A CA 1
ATOM 658 C C . PRO A 1 87 ? -10.657 -1.083 11.863 1.00 98.06 87 PRO A C 1
ATOM 660 O O . PRO A 1 87 ? -11.339 -1.967 11.351 1.00 98.06 87 PRO A O 1
ATOM 663 N N . TYR A 1 88 ? -9.357 -0.952 11.582 1.00 98.62 88 TYR A N 1
ATOM 664 C CA . TYR A 1 88 ? -8.647 -1.800 10.628 1.00 98.62 88 TYR A CA 1
ATOM 665 C C . TYR A 1 88 ? -7.972 -3.010 11.266 1.00 98.62 88 TYR A C 1
ATOM 667 O O . TYR A 1 88 ? -7.410 -3.828 10.537 1.00 98.62 88 TYR A O 1
ATOM 675 N N . TYR A 1 89 ? -8.045 -3.151 12.593 1.00 98.56 89 TYR A N 1
ATOM 676 C CA . TYR A 1 89 ? -7.477 -4.298 13.290 1.00 98.56 89 TYR A CA 1
ATOM 677 C C . TYR A 1 89 ? -8.068 -5.608 12.743 1.00 98.56 89 TYR A C 1
ATOM 679 O O . TYR A 1 89 ? -9.276 -5.831 12.816 1.00 98.56 89 TYR A O 1
ATOM 687 N N . HIS A 1 90 ? -7.210 -6.445 12.155 1.00 98.56 90 HIS A N 1
ATOM 688 C CA . HIS A 1 90 ? -7.565 -7.677 11.440 1.00 98.56 90 HIS A CA 1
ATOM 689 C C . HIS A 1 90 ? -8.587 -7.502 10.294 1.00 98.56 90 HIS A C 1
ATOM 691 O O . HIS A 1 90 ? -9.321 -8.426 9.945 1.00 98.56 90 HIS A O 1
ATOM 697 N N . SER A 1 91 ? -8.641 -6.326 9.666 1.00 98.75 91 SER A N 1
ATOM 698 C CA . SER A 1 91 ? -9.519 -6.085 8.518 1.00 98.75 91 SER A CA 1
ATOM 699 C C . SER A 1 91 ? -9.089 -6.901 7.295 1.00 98.75 91 SER A C 1
ATOM 701 O O . SER A 1 91 ? -7.959 -6.767 6.830 1.00 98.75 91 SER A O 1
ATOM 703 N N . HIS A 1 92 ? -10.011 -7.684 6.724 1.00 98.62 92 HIS A N 1
ATOM 704 C CA . HIS A 1 92 ? -9.767 -8.452 5.495 1.00 98.62 92 HIS A CA 1
ATOM 705 C C . HIS A 1 92 ? -9.363 -7.544 4.332 1.00 98.62 92 HIS A C 1
ATOM 707 O O . HIS A 1 92 ? -8.344 -7.776 3.704 1.00 98.62 92 HIS A O 1
ATOM 713 N N . LYS A 1 93 ? -10.080 -6.432 4.132 1.00 98.25 93 LYS A N 1
ATOM 714 C CA . LYS A 1 93 ? -9.769 -5.463 3.072 1.00 98.25 93 LYS A CA 1
ATOM 715 C C . LYS A 1 93 ? -8.331 -4.940 3.155 1.00 98.25 93 LYS A C 1
ATOM 717 O O . LYS A 1 93 ? -7.689 -4.731 2.132 1.00 98.25 93 LYS A O 1
ATOM 722 N N . VAL A 1 94 ? -7.845 -4.674 4.368 1.00 98.75 94 VAL A N 1
ATOM 723 C CA . VAL A 1 94 ? -6.473 -4.189 4.570 1.00 98.75 94 VAL A CA 1
ATOM 724 C C . VAL A 1 94 ? -5.469 -5.317 4.354 1.00 98.75 94 VAL A C 1
ATOM 726 O O . VAL A 1 94 ? -4.434 -5.077 3.742 1.00 98.75 94 VAL A O 1
ATOM 729 N N . LEU A 1 95 ? -5.785 -6.538 4.795 1.00 98.75 95 LE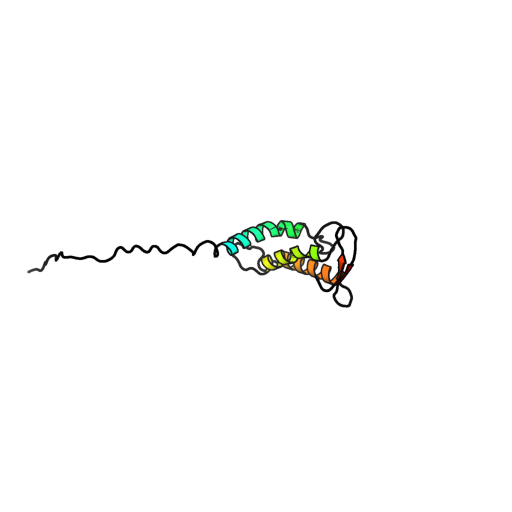U A N 1
ATOM 730 C CA . LEU A 1 95 ? -4.951 -7.712 4.538 1.00 98.75 95 LEU A CA 1
ATOM 731 C C . LEU A 1 95 ? -4.806 -7.989 3.040 1.00 98.75 95 LEU A C 1
ATOM 733 O O . LEU A 1 95 ? -3.688 -8.168 2.574 1.00 98.75 95 LEU A O 1
ATOM 737 N N . ASP A 1 96 ? -5.906 -7.954 2.291 1.00 98.75 96 ASP A N 1
ATOM 738 C CA . ASP A 1 96 ? -5.917 -8.175 0.843 1.00 98.75 96 ASP A CA 1
ATOM 739 C C . ASP A 1 96 ? -5.024 -7.157 0.121 1.00 98.75 96 ASP A C 1
ATOM 741 O O . ASP A 1 96 ? -4.232 -7.524 -0.743 1.00 98.75 96 ASP A O 1
ATOM 745 N N . ALA A 1 97 ? -5.078 -5.884 0.529 1.00 98.69 97 ALA A N 1
ATOM 746 C CA . ALA A 1 97 ? -4.211 -4.840 -0.015 1.00 98.69 97 ALA A CA 1
ATOM 747 C C . ALA A 1 97 ? -2.723 -5.080 0.300 1.00 98.69 97 ALA A C 1
ATOM 749 O O . ALA A 1 97 ? -1.872 -4.856 -0.561 1.00 98.69 97 ALA A O 1
ATOM 750 N N . ILE A 1 98 ? -2.399 -5.544 1.515 1.00 98.69 98 ILE A N 1
ATOM 751 C CA . ILE A 1 98 ? -1.024 -5.901 1.905 1.00 98.69 98 ILE A CA 1
ATOM 752 C C . ILE A 1 98 ? -0.528 -7.094 1.083 1.00 98.69 98 ILE A C 1
ATOM 754 O O . ILE A 1 98 ? 0.594 -7.055 0.586 1.00 98.69 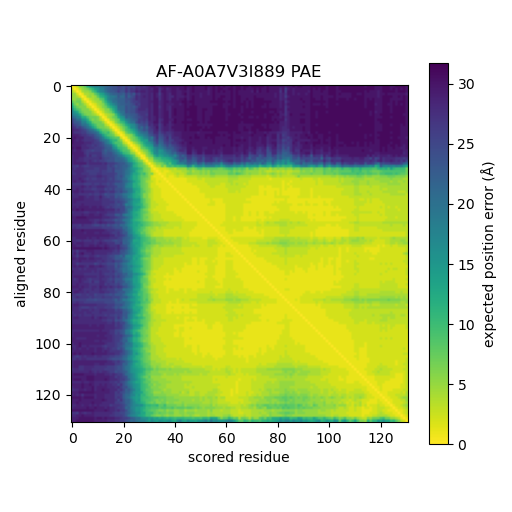98 ILE A O 1
ATOM 758 N N . MET A 1 99 ? -1.355 -8.130 0.918 1.00 98.69 99 MET A N 1
ATOM 759 C CA . MET A 1 99 ? -1.004 -9.307 0.120 1.00 98.69 99 MET A CA 1
ATOM 760 C C . MET A 1 99 ? -0.763 -8.925 -1.339 1.00 98.69 99 MET A C 1
ATOM 762 O O . MET A 1 99 ? 0.295 -9.243 -1.862 1.00 98.69 99 MET A O 1
ATOM 766 N N . ALA A 1 100 ? -1.653 -8.139 -1.951 1.00 98.69 100 ALA A N 1
ATOM 767 C CA . ALA A 1 100 ? -1.476 -7.672 -3.326 1.00 98.69 100 ALA A CA 1
ATOM 768 C C . ALA A 1 100 ? -0.193 -6.836 -3.511 1.00 98.69 100 ALA A C 1
ATOM 770 O O . ALA A 1 100 ? 0.482 -6.936 -4.533 1.00 98.69 100 ALA A O 1
ATOM 771 N N . ALA A 1 101 ? 0.174 -6.026 -2.514 1.00 98.38 101 ALA A N 1
ATOM 772 C CA . ALA A 1 101 ? 1.426 -5.272 -2.526 1.00 98.38 101 ALA A CA 1
ATOM 773 C C . ALA A 1 101 ? 2.663 -6.184 -2.415 1.0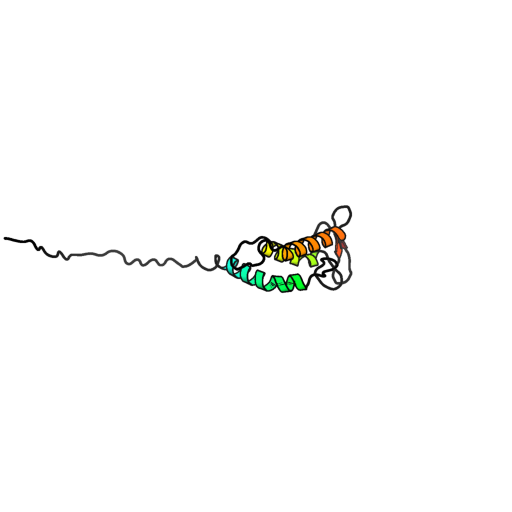0 98.38 101 ALA A C 1
ATOM 775 O O . ALA A 1 101 ? 3.680 -5.935 -3.062 1.00 98.38 101 ALA A O 1
ATOM 776 N N . GLY A 1 102 ? 2.571 -7.251 -1.615 1.00 97.69 102 GLY A N 1
ATOM 777 C CA . GLY A 1 102 ? 3.596 -8.291 -1.515 1.00 97.69 102 GLY A CA 1
ATOM 778 C C . GLY A 1 102 ? 3.731 -9.111 -2.799 1.00 97.69 102 GLY A C 1
ATOM 779 O O . GLY A 1 102 ? 4.846 -9.326 -3.265 1.00 97.69 102 GLY A O 1
ATOM 780 N N . ASP A 1 103 ? 2.616 -9.492 -3.418 1.00 98.44 103 ASP A N 1
ATOM 781 C CA . ASP A 1 103 ? 2.598 -10.190 -4.707 1.00 98.44 103 ASP A CA 1
ATOM 782 C C . ASP A 1 103 ? 3.268 -9.343 -5.795 1.00 98.44 103 ASP A C 1
ATOM 784 O O . ASP A 1 103 ? 4.075 -9.855 -6.567 1.00 98.44 103 ASP A O 1
ATOM 788 N N . ALA A 1 104 ? 3.039 -8.025 -5.791 1.00 97.81 104 ALA A N 1
ATOM 789 C CA . ALA A 1 104 ? 3.706 -7.099 -6.703 1.00 97.81 104 ALA A CA 1
ATOM 790 C C . ALA A 1 104 ? 5.235 -7.051 -6.518 1.00 97.81 104 ALA A C 1
ATOM 792 O O . ALA A 1 104 ? 5.960 -6.826 -7.488 1.00 97.81 104 ALA A O 1
ATOM 793 N N . LEU A 1 105 ? 5.736 -7.238 -5.289 1.00 97.12 105 LEU A N 1
ATOM 794 C CA . LEU A 1 105 ? 7.174 -7.361 -5.030 1.00 97.12 105 LEU A CA 1
ATOM 795 C C . LEU A 1 105 ? 7.722 -8.689 -5.553 1.00 97.12 105 LEU A C 1
ATOM 797 O O . LEU A 1 105 ? 8.786 -8.694 -6.167 1.00 97.12 105 LEU A O 1
ATOM 801 N N . ILE A 1 106 ? 7.005 -9.790 -5.313 1.00 96.81 106 ILE A N 1
ATOM 802 C CA . ILE A 1 106 ? 7.390 -11.134 -5.767 1.00 96.81 106 ILE A CA 1
ATOM 803 C C . ILE A 1 106 ? 7.443 -11.188 -7.295 1.00 96.81 106 ILE A C 1
ATOM 805 O O . ILE A 1 106 ? 8.377 -11.759 -7.847 1.00 96.81 106 ILE A O 1
ATOM 809 N N . GLU A 1 107 ? 6.472 -10.577 -7.975 1.00 96.69 107 GLU A N 1
ATOM 810 C CA . GLU A 1 107 ? 6.406 -10.538 -9.438 1.00 96.69 107 GLU A CA 1
ATOM 811 C C . GLU A 1 107 ? 7.590 -9.783 -10.067 1.00 96.69 107 GLU A C 1
ATOM 813 O O . GLU A 1 107 ? 8.048 -10.157 -11.145 1.00 96.69 107 GLU A O 1
ATOM 818 N N . ASP A 1 108 ? 8.088 -8.724 -9.419 1.00 96.00 108 ASP A N 1
ATOM 819 C CA . ASP A 1 108 ? 9.207 -7.926 -9.943 1.00 96.00 108 ASP A CA 1
ATOM 820 C C . ASP A 1 108 ? 10.591 -8.487 -9.577 1.00 96.00 108 ASP A C 1
ATOM 822 O O . ASP A 1 108 ? 11.580 -8.150 -10.232 1.00 96.00 108 ASP A O 1
ATOM 826 N N . ALA A 1 109 ? 10.673 -9.323 -8.539 1.00 96.50 109 ALA A N 1
ATOM 827 C CA . ALA A 1 109 ? 11.929 -9.903 -8.088 1.00 96.50 109 ALA A CA 1
ATOM 828 C C . ALA A 1 109 ? 12.517 -10.873 -9.130 1.00 96.50 109 ALA A C 1
ATOM 830 O O . ALA A 1 109 ? 11.801 -11.613 -9.807 1.00 96.50 109 ALA A O 1
ATOM 831 N N . ASP A 1 110 ? 13.845 -10.907 -9.238 1.00 95.75 110 ASP A N 1
ATOM 832 C CA . ASP A 1 110 ? 14.545 -11.922 -10.019 1.00 95.75 110 ASP A CA 1
ATOM 833 C C . ASP A 1 110 ? 14.513 -13.301 -9.326 1.00 95.75 110 ASP A C 1
ATOM 835 O O . ASP A 1 110 ? 14.045 -13.460 -8.196 1.00 95.75 110 ASP A O 1
ATOM 839 N N . ALA A 1 111 ? 15.034 -14.328 -10.004 1.00 96.25 111 ALA A N 1
ATOM 840 C CA . ALA A 1 111 ? 15.051 -15.698 -9.483 1.00 96.25 111 ALA A CA 1
ATOM 841 C C . ALA A 1 111 ? 15.861 -15.867 -8.179 1.00 96.25 111 ALA A C 1
ATOM 843 O O . ALA A 1 111 ? 15.655 -16.847 -7.464 1.00 96.25 111 ALA A O 1
ATOM 844 N N . ASP A 1 112 ? 16.756 -14.924 -7.870 1.00 95.69 112 ASP A N 1
ATOM 845 C CA . ASP A 1 112 ? 17.558 -14.903 -6.645 1.00 95.69 112 ASP A CA 1
ATOM 846 C C . ASP A 1 112 ? 16.905 -14.037 -5.543 1.00 95.69 112 ASP A C 1
ATOM 848 O O . ASP A 1 112 ? 17.473 -13.877 -4.461 1.00 95.69 112 ASP A O 1
ATOM 852 N N . GLY A 1 113 ? 15.717 -13.469 -5.793 1.00 94.50 113 GLY A N 1
ATOM 853 C CA . GLY A 1 113 ? 15.010 -12.592 -4.859 1.00 94.50 113 GLY A CA 1
ATOM 854 C C . GLY A 1 113 ? 15.595 -11.179 -4.774 1.00 94.50 113 GLY A C 1
ATOM 855 O O . GLY A 1 113 ? 15.554 -10.564 -3.706 1.00 94.50 113 GLY A O 1
ATOM 856 N N . ARG A 1 114 ? 16.186 -10.675 -5.862 1.00 96.38 114 ARG A N 1
ATOM 857 C CA . ARG A 1 114 ? 16.716 -9.306 -5.973 1.00 96.38 114 ARG A CA 1
ATOM 858 C C . ARG A 1 114 ? 15.815 -8.438 -6.839 1.00 96.38 114 ARG A C 1
ATOM 860 O O . ARG A 1 114 ? 15.104 -8.939 -7.702 1.00 96.38 114 ARG A O 1
ATOM 867 N N . TRP A 1 115 ? 15.910 -7.126 -6.654 1.00 96.44 115 TRP A N 1
ATOM 868 C CA . TRP A 1 115 ? 15.234 -6.141 -7.495 1.00 96.44 115 TRP A CA 1
ATOM 869 C C . TRP A 1 115 ? 16.253 -5.292 -8.237 1.00 96.44 115 TRP A C 1
ATOM 871 O O . TRP A 1 115 ? 17.309 -4.936 -7.701 1.00 96.44 115 TRP A O 1
ATOM 881 N N . GLU A 1 116 ? 15.921 -4.909 -9.467 1.00 95.50 116 GLU A N 1
ATOM 882 C CA . GLU A 1 116 ? 16.723 -3.933 -10.188 1.00 95.50 116 GLU A CA 1
ATOM 883 C C . GLU A 1 116 ? 16.568 -2.573 -9.503 1.00 95.50 116 GLU A C 1
ATOM 885 O O . GLU A 1 116 ? 15.459 -2.057 -9.335 1.00 95.50 116 GLU A O 1
ATOM 890 N N . PHE A 1 117 ? 17.685 -1.955 -9.129 1.00 95.19 117 PHE A N 1
ATOM 891 C CA . PHE A 1 117 ? 17.676 -0.611 -8.581 1.00 95.19 117 PHE A CA 1
ATOM 892 C C . PHE A 1 117 ? 17.313 0.384 -9.682 1.00 95.19 117 PHE A C 1
ATOM 894 O O . PHE A 1 117 ? 18.164 0.799 -10.474 1.00 95.19 117 PHE A O 1
ATOM 901 N N . ARG A 1 118 ? 16.036 0.763 -9.722 1.00 95.19 118 ARG A N 1
ATOM 902 C CA . ARG A 1 118 ? 15.472 1.746 -10.648 1.00 95.19 118 ARG A CA 1
ATOM 903 C C . ARG A 1 118 ? 15.277 3.080 -9.945 1.00 95.19 118 ARG A C 1
ATOM 905 O O . ARG A 1 118 ? 14.853 3.139 -8.791 1.00 95.19 118 ARG A O 1
ATOM 912 N N . LYS A 1 119 ? 15.534 4.168 -10.664 1.00 93.44 119 LYS A N 1
ATOM 913 C CA . LYS A 1 119 ? 15.180 5.525 -10.243 1.00 93.44 119 LYS A CA 1
ATOM 914 C C . LYS A 1 119 ? 14.000 6.052 -11.052 1.00 93.44 119 LYS A C 1
ATOM 916 O O . LYS A 1 119 ? 13.737 5.623 -12.172 1.00 93.44 119 LYS A O 1
ATOM 921 N N . LYS A 1 120 ? 13.317 7.057 -10.500 1.00 95.44 120 LYS A N 1
ATOM 922 C CA . LYS A 1 120 ? 12.192 7.744 -11.160 1.00 95.44 120 LYS A CA 1
ATOM 923 C C . LYS A 1 120 ? 12.592 8.538 -12.412 1.00 95.44 120 LYS A C 1
ATOM 925 O O . LYS A 1 120 ? 11.712 8.941 -13.162 1.00 95.44 120 LYS A O 1
ATOM 930 N N . ASP A 1 121 ? 13.890 8.746 -12.638 1.00 95.19 121 ASP A N 1
ATOM 931 C CA . ASP A 1 121 ? 14.447 9.354 -13.854 1.00 95.19 121 ASP A CA 1
ATOM 932 C C . ASP A 1 121 ? 14.711 8.338 -14.984 1.00 95.19 121 ASP A C 1
ATOM 934 O O . ASP A 1 121 ? 15.141 8.726 -16.067 1.00 95.19 121 ASP A O 1
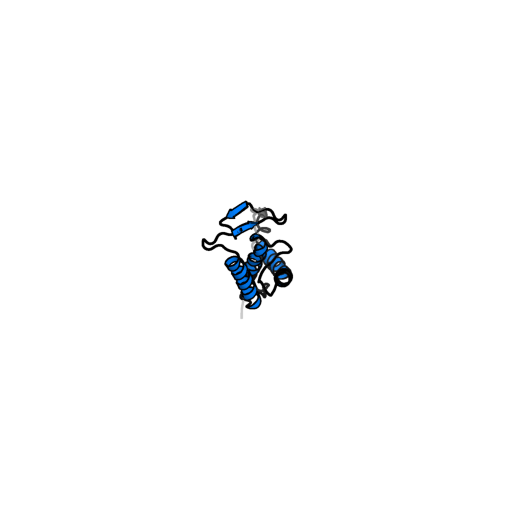ATOM 938 N N . GLY A 1 122 ? 14.449 7.047 -14.746 1.00 94.44 122 GLY A N 1
ATOM 939 C CA . GLY A 1 122 ? 14.664 5.965 -15.707 1.00 94.44 122 GLY A CA 1
ATOM 940 C C . GLY A 1 122 ? 16.060 5.341 -15.680 1.00 94.44 122 GLY A C 1
ATOM 941 O O . GLY A 1 122 ? 16.292 4.382 -16.411 1.00 94.44 122 GLY A O 1
ATOM 942 N N . SER A 1 123 ? 16.984 5.825 -14.844 1.00 95.12 123 SER A N 1
ATOM 943 C CA . SER A 1 123 ? 18.295 5.185 -14.679 1.00 95.12 123 SER A CA 1
ATOM 944 C C . SER A 1 123 ? 18.218 3.902 -13.840 1.00 95.12 123 SER A C 1
ATOM 946 O O . SER A 1 123 ? 17.410 3.799 -12.909 1.00 95.12 123 SER A O 1
ATOM 948 N N . THR A 1 124 ? 19.093 2.934 -14.147 1.00 96.50 124 THR A N 1
ATOM 949 C CA . THR A 1 124 ? 19.212 1.657 -13.421 1.00 96.50 124 THR A CA 1
ATOM 950 C C . THR A 1 124 ? 20.656 1.378 -12.984 1.00 96.50 124 THR A C 1
ATOM 952 O O . THR A 1 124 ? 21.602 1.833 -13.628 1.00 96.50 124 THR A O 1
ATOM 955 N N . TRP A 1 125 ? 20.835 0.733 -11.821 1.00 94.44 125 TRP A N 1
ATOM 956 C CA . TRP A 1 125 ? 22.151 0.555 -11.167 1.00 94.44 125 TRP A CA 1
ATOM 957 C C . TRP A 1 125 ? 22.471 -0.920 -10.850 1.00 94.44 125 TRP A C 1
ATOM 959 O O . TRP A 1 125 ? 23.375 -1.209 -10.068 1.00 94.44 125 TRP A O 1
ATOM 969 N N . GLY A 1 126 ? 21.751 -1.857 -11.477 1.00 94.81 126 GLY A N 1
ATOM 970 C CA . GLY A 1 126 ? 21.915 -3.301 -11.282 1.00 94.81 126 GLY A CA 1
ATOM 971 C C . GLY A 1 126 ? 21.019 -3.887 -10.187 1.00 94.81 126 GLY A C 1
ATOM 972 O O . GLY A 1 126 ? 20.150 -3.208 -9.648 1.00 94.81 126 GLY A O 1
ATOM 973 N N . GLN A 1 127 ? 21.213 -5.175 -9.899 1.00 96.12 127 GLN A N 1
ATOM 974 C CA . GLN A 1 127 ? 20.394 -5.949 -8.960 1.00 96.12 127 GLN A CA 1
ATOM 975 C C . GLN A 1 127 ? 20.835 -5.741 -7.506 1.00 96.12 127 GLN A C 1
ATOM 977 O O . GLN A 1 127 ? 22.032 -5.802 -7.212 1.00 96.12 127 GLN A O 1
ATOM 982 N N . ILE A 1 128 ? 19.880 -5.551 -6.591 1.00 94.31 128 ILE A N 1
ATOM 983 C CA . ILE A 1 128 ? 20.127 -5.377 -5.153 1.00 94.31 128 ILE A CA 1
ATOM 984 C C . ILE A 1 128 ? 19.167 -6.201 -4.286 1.00 94.31 128 ILE A C 1
ATOM 986 O O . ILE A 1 128 ? 18.050 -6.519 -4.688 1.00 94.31 128 ILE A O 1
ATOM 990 N N . TYR A 1 129 ? 19.589 -6.500 -3.056 1.00 92.19 129 TYR A N 1
ATOM 991 C CA . TYR A 1 129 ? 18.734 -7.097 -2.026 1.00 92.19 129 TYR A CA 1
ATOM 992 C C . TYR A 1 129 ? 18.037 -6.002 -1.218 1.00 92.19 129 TYR A C 1
ATOM 994 O O . TYR A 1 129 ? 18.496 -5.631 -0.138 1.00 92.19 129 TYR A O 1
ATOM 1002 N N . GLN A 1 130 ? 16.953 -5.459 -1.763 1.00 81.38 130 GLN A N 1
ATOM 1003 C CA . GLN A 1 130 ? 16.098 -4.516 -1.051 1.00 81.38 130 GLN A CA 1
ATOM 1004 C C . GLN A 1 130 ? 14.692 -4.507 -1.665 1.00 81.38 130 GLN A C 1
ATOM 1006 O O . GLN A 1 130 ? 14.574 -4.121 -2.829 1.00 81.38 130 GLN A O 1
ATOM 1011 N N . PRO A 1 131 ? 13.653 -4.885 -0.902 1.00 62.97 131 PRO A N 1
ATOM 1012 C CA . PRO A 1 131 ? 12.295 -4.432 -1.149 1.00 62.97 131 PRO A CA 1
ATOM 1013 C C . PRO A 1 131 ? 12.037 -3.034 -0.566 1.00 62.97 131 PRO A C 1
ATOM 1015 O O . PRO A 1 131 ? 12.597 -2.727 0.514 1.00 62.97 131 PRO A O 1
#

Secondary structure (DSSP, 8-state):
---------------------------SSSSSHHHHHHHHHHHHHHHHHHHS-TTT---SSSS--GGGGTHHHHHHHHHH---TT-TTTT-HHHHHHHHHHHHHHHHHS-TTS-EEEE-TTS-EEEEES--

Nearest PDB structures (foldseek):
  6qnq-assembly2_BA  TM=3.161E-01  e=7.589E+00  Thermus thermophilus HB8